Protein AF-A0A420EEQ8-F1 (afdb_monomer_lite)

Organism: NCBI:txid1894969

Radius of gyration: 17.13 Å; chains: 1; bounding box: 50×28×36 Å

Foldseek 3Di:
DDDDDPVCCVPPVLVVVCVVCVVVPHDDDPPPDLVVVLVVLLVLLVCCVVVNDQLLRSLVCCCVPQNPPRHPLCNVSVVLNVCVVCVVVDPDDPVRSSVVSNVSSCVSNDDDD

Sequence (113 aa):
MAGVHIRHADEDVPDLLEAALQDVGLAYHPRGSQAGREAAVRVMASRVLTGRMPTLELVVWAHSTIGHDRVALAERLVELDDVYDTLEYTDMTEQEVNDEVLAEARRIVGPSR

Structure (mmCIF, N/CA/C/O backbone):
data_AF-A0A420EEQ8-F1
#
_entry.id   AF-A0A420EEQ8-F1
#
loop_
_atom_site.group_PDB
_atom_site.id
_atom_site.type_symbol
_atom_site.label_atom_id
_atom_site.label_alt_id
_atom_site.label_comp_id
_atom_site.label_asym_id
_atom_site.label_entity_id
_atom_site.label_seq_id
_atom_site.pdbx_PDB_ins_code
_atom_site.Cartn_x
_atom_site.Cartn_y
_atom_site.Cartn_z
_atom_site.occupancy
_atom_site.B_iso_or_equiv
_atom_site.auth_seq_id
_atom_site.auth_comp_id
_atom_site.auth_asym_id
_atom_site.auth_atom_id
_atom_site.pdbx_PDB_model_num
ATOM 1 N N . MET A 1 1 ? 33.369 -6.449 -13.557 1.00 43.47 1 MET A N 1
ATOM 2 C CA . MET A 1 1 ? 32.370 -5.990 -12.572 1.00 43.47 1 MET A CA 1
ATOM 3 C C . MET A 1 1 ? 32.417 -4.475 -12.566 1.00 43.47 1 MET A C 1
ATOM 5 O O . MET A 1 1 ? 33.429 -3.928 -12.149 1.00 43.47 1 MET A O 1
ATOM 9 N N . ALA A 1 2 ? 31.408 -3.814 -13.130 1.00 53.41 2 ALA A N 1
ATOM 10 C CA . ALA A 1 2 ? 31.303 -2.361 -13.058 1.00 53.41 2 ALA A CA 1
ATOM 11 C C . ALA A 1 2 ? 30.726 -2.012 -11.681 1.00 53.41 2 ALA A C 1
ATOM 13 O O . ALA A 1 2 ? 29.597 -2.380 -11.373 1.00 53.41 2 ALA A O 1
ATOM 14 N N . GLY A 1 3 ? 31.541 -1.414 -10.813 1.00 61.22 3 GLY A N 1
ATOM 15 C CA . GLY A 1 3 ? 31.060 -0.857 -9.554 1.00 61.22 3 GLY A CA 1
ATOM 16 C C . GLY A 1 3 ? 30.398 0.487 -9.829 1.00 61.22 3 GLY A C 1
ATOM 17 O O . GLY A 1 3 ? 30.993 1.325 -10.502 1.00 61.22 3 GLY A O 1
ATOM 18 N N . VAL A 1 4 ? 29.190 0.690 -9.309 1.00 62.59 4 VAL A N 1
ATOM 19 C CA . VAL A 1 4 ? 28.533 2.000 -9.331 1.00 62.59 4 VAL A CA 1
ATOM 20 C C . VAL A 1 4 ? 29.318 2.950 -8.438 1.00 62.59 4 VAL A C 1
ATOM 22 O O . VAL A 1 4 ? 29.537 2.671 -7.255 1.00 62.59 4 VAL A O 1
ATOM 25 N N . HIS A 1 5 ? 29.748 4.083 -8.985 1.00 73.31 5 HIS A N 1
ATOM 26 C CA . HIS A 1 5 ? 30.366 5.115 -8.168 1.00 73.31 5 HIS A CA 1
ATOM 27 C C . HIS A 1 5 ? 29.252 5.909 -7.484 1.00 73.31 5 HIS A C 1
ATOM 29 O O . HIS A 1 5 ? 28.385 6.448 -8.157 1.00 73.31 5 HIS A O 1
ATOM 35 N N . ILE A 1 6 ? 29.295 6.059 -6.155 1.00 73.31 6 ILE A N 1
ATOM 36 C CA . ILE A 1 6 ? 28.191 6.663 -5.373 1.00 73.31 6 ILE A CA 1
ATOM 37 C C . ILE A 1 6 ? 27.728 8.050 -5.858 1.00 73.31 6 ILE A C 1
ATOM 39 O O . ILE A 1 6 ? 26.586 8.439 -5.659 1.00 73.31 6 ILE A O 1
ATOM 43 N N . ARG A 1 7 ? 28.612 8.785 -6.534 1.00 76.25 7 ARG A N 1
ATOM 44 C CA . ARG A 1 7 ? 28.366 10.122 -7.083 1.00 76.25 7 ARG A CA 1
ATOM 45 C C . ARG A 1 7 ? 27.574 10.127 -8.404 1.00 76.25 7 ARG A C 1
ATOM 47 O O . ARG A 1 7 ? 27.133 11.188 -8.813 1.00 76.25 7 ARG A O 1
ATOM 54 N N . HIS A 1 8 ? 27.428 8.966 -9.043 1.00 73.19 8 HIS A N 1
ATOM 55 C CA . HIS A 1 8 ? 26.609 8.726 -10.238 1.00 73.19 8 HIS A CA 1
ATOM 56 C C . HIS A 1 8 ? 25.532 7.669 -9.965 1.00 73.19 8 HIS A C 1
ATOM 58 O O . HIS A 1 8 ? 24.894 7.182 -10.886 1.00 73.19 8 HIS A O 1
ATOM 64 N N . ALA A 1 9 ? 25.308 7.294 -8.700 1.00 72.06 9 ALA A N 1
ATOM 65 C CA . ALA A 1 9 ? 24.368 6.229 -8.366 1.00 72.06 9 ALA A CA 1
ATOM 66 C C . ALA A 1 9 ? 22.941 6.530 -8.847 1.00 72.06 9 ALA A C 1
ATOM 68 O O . ALA A 1 9 ? 22.237 5.618 -9.260 1.00 72.06 9 ALA A O 1
ATOM 69 N N . ASP A 1 10 ? 22.537 7.799 -8.862 1.00 71.81 10 ASP A N 1
ATOM 70 C CA . ASP A 1 10 ? 21.222 8.198 -9.370 1.00 71.81 10 ASP A CA 1
ATOM 71 C C . ASP A 1 10 ? 21.053 7.971 -10.886 1.00 71.81 10 ASP A C 1
ATOM 73 O O . ASP A 1 10 ? 19.921 7.877 -11.354 1.00 71.81 10 ASP A O 1
ATOM 77 N N . GLU A 1 11 ? 22.155 7.858 -11.635 1.00 73.81 11 GLU A N 1
ATOM 78 C CA . GLU A 1 11 ? 22.195 7.620 -13.086 1.00 73.81 11 GLU A CA 1
ATOM 79 C C . GLU A 1 11 ? 22.472 6.139 -13.392 1.00 73.81 11 GLU A C 1
ATOM 81 O O . GLU A 1 11 ? 21.740 5.511 -14.150 1.00 73.81 11 GLU A O 1
ATOM 86 N N . ASP A 1 12 ? 23.478 5.556 -12.735 1.00 75.12 12 ASP A N 1
ATOM 87 C CA . ASP A 1 12 ? 23.960 4.201 -13.016 1.00 75.12 12 ASP A CA 1
ATOM 88 C C . ASP A 1 12 ? 23.057 3.103 -12.417 1.00 75.12 12 ASP A C 1
ATOM 90 O O . ASP A 1 12 ? 22.955 2.002 -12.962 1.00 75.12 12 ASP A O 1
ATOM 94 N N . VAL A 1 13 ? 22.421 3.352 -11.260 1.00 80.19 13 VAL A N 1
ATOM 95 C CA . VAL A 1 13 ? 21.589 2.336 -10.586 1.00 80.19 13 VAL A CA 1
ATOM 96 C C . VAL A 1 13 ? 20.314 2.024 -11.369 1.00 80.19 13 VAL A C 1
ATOM 98 O O . VAL A 1 13 ? 20.011 0.837 -11.486 1.00 80.19 13 VAL A O 1
ATOM 101 N N . PRO A 1 14 ? 19.554 3.003 -11.903 1.00 77.88 14 PRO A N 1
ATOM 102 C CA . PRO A 1 14 ? 18.375 2.711 -12.716 1.00 77.88 14 PRO A CA 1
ATOM 103 C C . PRO A 1 14 ? 18.648 1.757 -13.885 1.00 77.88 14 PRO A C 1
ATOM 105 O O . PRO A 1 14 ? 17.892 0.799 -14.042 1.00 77.88 14 PRO A O 1
ATOM 108 N N . ASP A 1 15 ? 19.735 1.973 -14.629 1.00 76.06 15 ASP A N 1
ATOM 109 C CA . ASP A 1 15 ? 20.096 1.168 -15.804 1.00 76.06 15 ASP A CA 1
ATOM 110 C C . ASP A 1 15 ? 20.476 -0.269 -15.417 1.00 76.06 15 ASP A C 1
ATOM 112 O O . ASP A 1 15 ? 20.044 -1.244 -16.036 1.00 76.06 15 ASP A O 1
ATOM 116 N N . LEU A 1 16 ? 21.252 -0.423 -14.340 1.00 82.31 16 LEU A N 1
ATOM 117 C CA . LEU A 1 16 ? 21.633 -1.741 -13.828 1.00 82.31 16 LEU A CA 1
ATOM 118 C C . LEU A 1 16 ? 20.450 -2.483 -13.195 1.00 82.31 16 LEU A C 1
ATOM 120 O O . LEU A 1 16 ? 20.371 -3.709 -13.285 1.00 82.31 16 LEU A O 1
ATOM 124 N N . LEU A 1 17 ? 19.535 -1.756 -12.553 1.00 82.69 17 LEU A N 1
ATOM 125 C CA . LEU A 1 17 ? 18.356 -2.327 -11.912 1.00 82.69 17 LEU A CA 1
ATOM 126 C C . LEU A 1 17 ? 17.357 -2.854 -12.943 1.00 82.69 17 LEU A C 1
ATOM 128 O O . LEU A 1 17 ? 16.789 -3.922 -12.727 1.00 82.69 17 LEU A O 1
ATOM 132 N N . GLU A 1 18 ? 17.150 -2.141 -14.053 1.00 83.81 18 GLU A N 1
ATOM 133 C CA . GLU A 1 18 ? 16.288 -2.619 -15.135 1.00 83.81 18 GLU A CA 1
ATOM 134 C C . GLU A 1 18 ? 16.781 -3.962 -15.681 1.00 83.81 18 GLU A C 1
ATOM 136 O O . GLU A 1 18 ? 16.021 -4.934 -15.680 1.00 83.81 18 GLU A O 1
ATOM 141 N N . ALA A 1 19 ? 18.059 -4.040 -16.062 1.00 81.81 19 ALA A N 1
ATOM 142 C CA . ALA A 1 19 ? 18.657 -5.272 -16.569 1.00 81.81 19 ALA A CA 1
ATOM 143 C C . ALA A 1 19 ? 18.564 -6.418 -15.544 1.00 81.81 19 ALA A C 1
ATOM 145 O O . ALA A 1 19 ? 18.132 -7.521 -15.875 1.00 81.81 19 ALA A O 1
ATOM 146 N N . ALA A 1 20 ? 18.881 -6.146 -14.275 1.00 83.81 20 ALA A N 1
ATOM 147 C CA . ALA A 1 20 ? 18.837 -7.158 -13.222 1.00 83.81 20 ALA A CA 1
ATOM 148 C C . ALA A 1 20 ? 17.421 -7.695 -12.954 1.00 83.81 20 ALA A C 1
ATOM 150 O O . ALA A 1 20 ? 17.265 -8.884 -12.680 1.00 83.81 20 ALA A O 1
ATOM 151 N N . LEU A 1 21 ? 16.384 -6.850 -13.018 1.00 86.69 21 LEU A N 1
ATOM 152 C CA . LEU A 1 21 ? 14.995 -7.296 -12.863 1.00 86.69 21 LEU A CA 1
ATOM 153 C C . LEU A 1 21 ? 14.528 -8.107 -14.076 1.00 86.69 21 LEU A C 1
ATOM 155 O O . LEU A 1 21 ? 13.878 -9.137 -13.891 1.00 86.69 21 LEU A O 1
ATOM 159 N N . GLN A 1 22 ? 14.901 -7.694 -15.291 1.00 84.38 22 GLN A N 1
ATOM 160 C CA . GLN A 1 22 ? 14.606 -8.444 -16.515 1.00 84.38 22 GLN A CA 1
ATOM 161 C C . GLN A 1 22 ? 15.214 -9.853 -16.478 1.00 84.38 22 GLN A C 1
ATOM 163 O O . GLN A 1 22 ? 14.522 -10.817 -16.813 1.00 84.38 22 GLN A O 1
ATOM 168 N N . ASP A 1 23 ? 16.449 -9.994 -15.988 1.00 86.06 23 ASP A N 1
ATOM 169 C CA . ASP A 1 23 ? 17.142 -11.286 -15.873 1.00 86.06 23 ASP A CA 1
ATOM 170 C C . ASP A 1 23 ? 16.403 -12.298 -14.979 1.00 86.06 23 ASP A C 1
ATOM 172 O O . ASP A 1 23 ? 16.477 -13.507 -15.207 1.00 86.06 23 ASP A O 1
ATOM 176 N N . VAL A 1 24 ? 15.655 -11.825 -13.977 1.00 86.69 24 VAL A N 1
ATOM 177 C CA . VAL A 1 24 ? 14.845 -12.673 -13.081 1.00 86.69 24 VAL A CA 1
ATOM 178 C C . VAL A 1 24 ? 13.350 -12.665 -13.427 1.00 86.69 24 VAL A C 1
ATOM 180 O O . VAL A 1 24 ? 12.535 -13.183 -12.663 1.00 86.69 24 VAL A O 1
ATOM 183 N N . GLY A 1 25 ? 12.974 -12.093 -14.577 1.00 83.06 25 GLY A N 1
ATOM 184 C CA . GLY A 1 25 ? 11.590 -12.031 -15.059 1.00 83.06 25 GLY A CA 1
ATOM 185 C C . GLY A 1 25 ? 10.677 -11.092 -14.263 1.00 83.06 25 GLY A C 1
ATOM 186 O O . GLY A 1 25 ? 9.455 -11.245 -14.301 1.00 83.06 25 GLY A O 1
ATOM 187 N N . LEU A 1 26 ? 11.246 -10.136 -13.526 1.00 85.38 26 LEU A N 1
ATOM 188 C CA . LEU A 1 26 ? 10.507 -9.125 -12.776 1.00 85.38 26 LEU A CA 1
ATOM 189 C C . LEU A 1 26 ? 10.269 -7.871 -13.624 1.00 85.38 26 LEU A C 1
ATOM 191 O O . LEU A 1 26 ? 11.095 -7.474 -14.443 1.00 85.38 26 LEU A O 1
ATOM 195 N N . ALA A 1 27 ? 9.130 -7.215 -13.397 1.00 86.81 27 ALA A N 1
ATOM 196 C CA . ALA A 1 27 ? 8.816 -5.956 -14.058 1.00 86.81 27 ALA A CA 1
ATOM 197 C C . ALA A 1 27 ? 9.678 -4.818 -13.493 1.00 86.81 27 ALA A C 1
ATOM 199 O O . ALA A 1 27 ? 9.674 -4.565 -12.287 1.00 86.81 27 ALA A O 1
ATOM 200 N N . TYR A 1 28 ? 10.369 -4.097 -14.375 1.00 86.94 28 TYR A N 1
ATOM 201 C CA . TYR A 1 28 ? 10.986 -2.821 -14.036 1.00 86.94 28 TYR A CA 1
ATOM 202 C C . TYR A 1 28 ? 9.955 -1.694 -14.149 1.00 86.94 28 TYR A C 1
ATOM 204 O O . TYR A 1 28 ? 9.205 -1.596 -15.123 1.00 86.94 28 TYR A O 1
ATOM 212 N N . HIS A 1 29 ? 9.931 -0.824 -13.144 1.00 86.94 29 HIS A N 1
ATOM 213 C CA . HIS A 1 29 ? 9.142 0.397 -13.164 1.00 86.94 29 HIS A CA 1
ATOM 214 C C . HIS A 1 29 ? 10.080 1.594 -13.016 1.00 86.94 29 HIS A C 1
ATOM 216 O O . HIS A 1 29 ? 10.767 1.685 -11.995 1.00 86.94 29 HIS A O 1
ATOM 222 N N . PRO A 1 30 ? 10.088 2.538 -13.976 1.00 85.88 30 PRO A N 1
ATOM 223 C CA . PRO A 1 30 ? 10.916 3.729 -13.875 1.00 85.88 30 PRO A CA 1
ATOM 224 C C . PRO A 1 30 ? 10.640 4.502 -12.587 1.00 85.88 30 PRO A C 1
ATOM 226 O O . PRO A 1 30 ? 9.499 4.562 -12.102 1.00 85.88 30 PRO A O 1
ATOM 229 N N . ARG A 1 31 ? 11.682 5.137 -12.047 1.00 82.25 31 ARG A N 1
ATOM 230 C CA . ARG A 1 31 ? 11.584 5.946 -10.830 1.00 82.25 31 ARG A CA 1
ATOM 231 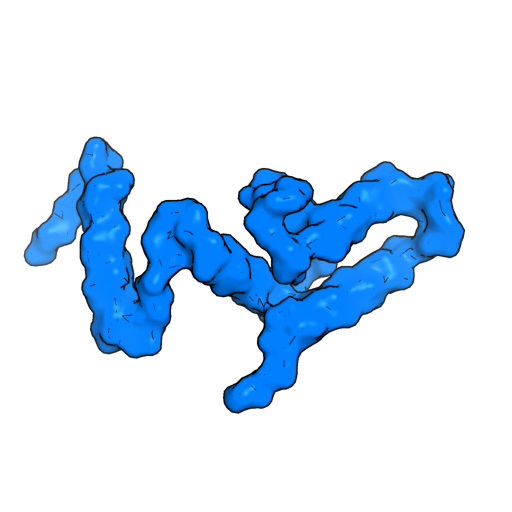C C . ARG A 1 31 ? 10.499 7.017 -10.980 1.00 82.25 31 ARG A C 1
ATOM 233 O O . ARG A 1 31 ? 10.470 7.761 -11.953 1.00 82.25 31 ARG A O 1
ATOM 240 N N . GLY A 1 32 ? 9.599 7.091 -9.999 1.00 83.25 32 GLY A N 1
ATOM 241 C CA . GLY A 1 32 ? 8.504 8.067 -9.979 1.00 83.25 32 GLY A CA 1
ATOM 242 C C . GLY A 1 32 ? 7.341 7.769 -10.932 1.00 83.25 32 GLY A C 1
ATOM 243 O O . GLY A 1 32 ? 6.376 8.532 -10.941 1.00 83.25 32 GLY A O 1
ATOM 244 N N . SER A 1 33 ? 7.393 6.673 -11.697 1.00 91.06 33 SER A N 1
ATOM 245 C CA . SER A 1 33 ? 6.291 6.273 -12.575 1.00 91.06 33 SER A CA 1
ATOM 246 C C . SER A 1 33 ? 5.034 5.901 -11.786 1.00 91.06 33 SER A C 1
ATOM 248 O O . SER A 1 33 ? 5.105 5.363 -10.677 1.00 91.06 33 SER A O 1
ATOM 250 N N . GLN A 1 34 ? 3.867 6.133 -12.392 1.00 92.94 34 GLN A N 1
ATOM 251 C CA . GLN A 1 34 ? 2.586 5.758 -11.791 1.00 92.94 34 GLN A CA 1
ATOM 252 C C . GLN A 1 34 ? 2.490 4.245 -11.560 1.00 92.94 34 GLN A C 1
ATOM 254 O O . GLN A 1 34 ? 2.113 3.810 -10.475 1.00 92.94 34 GLN A O 1
ATOM 259 N N . ALA A 1 35 ? 2.914 3.446 -12.543 1.00 91.56 35 ALA A N 1
ATOM 260 C CA . ALA A 1 35 ? 2.936 1.990 -12.432 1.00 91.56 35 ALA A CA 1
ATOM 261 C C . ALA A 1 35 ? 3.824 1.513 -11.269 1.00 91.56 35 ALA A C 1
ATOM 263 O O . ALA A 1 35 ? 3.421 0.628 -10.518 1.00 91.56 35 ALA A O 1
ATOM 264 N N . GLY A 1 36 ? 4.989 2.142 -11.067 1.00 92.56 36 GLY A N 1
ATOM 265 C CA . GLY A 1 36 ? 5.869 1.842 -9.938 1.00 92.56 36 GLY A CA 1
ATOM 266 C C . GLY A 1 36 ? 5.248 2.185 -8.587 1.00 92.56 36 GLY A C 1
ATOM 267 O O . GLY A 1 36 ? 5.352 1.398 -7.649 1.00 92.56 36 GLY A O 1
ATOM 268 N N . ARG A 1 37 ? 4.545 3.320 -8.490 1.00 94.50 37 ARG A N 1
ATOM 269 C CA . ARG A 1 37 ? 3.813 3.689 -7.268 1.00 94.50 37 ARG A CA 1
ATOM 270 C C . ARG A 1 37 ? 2.694 2.698 -6.958 1.00 94.50 37 ARG A C 1
ATOM 272 O O . ARG A 1 37 ? 2.595 2.236 -5.828 1.00 94.50 37 ARG A O 1
ATOM 279 N N . GLU A 1 38 ? 1.894 2.313 -7.949 1.00 95.88 38 GLU A N 1
ATOM 280 C CA . GLU A 1 38 ? 0.855 1.297 -7.754 1.00 95.88 38 GLU A CA 1
ATOM 281 C C . GLU A 1 38 ? 1.437 -0.071 -7.376 1.00 95.88 38 GLU A C 1
ATOM 283 O O . GLU A 1 38 ? 0.887 -0.763 -6.521 1.00 95.88 38 GLU A O 1
ATOM 288 N N . ALA A 1 39 ? 2.551 -0.473 -7.994 1.00 94.19 39 ALA A N 1
ATOM 289 C CA . ALA A 1 39 ? 3.247 -1.703 -7.636 1.00 94.19 39 ALA A CA 1
ATOM 290 C C . ALA A 1 39 ? 3.733 -1.664 -6.179 1.00 94.19 39 ALA A C 1
ATOM 292 O O . ALA A 1 39 ? 3.515 -2.625 -5.442 1.00 94.19 39 ALA A O 1
ATOM 293 N N . ALA A 1 40 ? 4.305 -0.540 -5.734 1.00 95.19 40 ALA A N 1
ATOM 294 C CA . ALA A 1 40 ? 4.710 -0.352 -4.344 1.00 95.19 40 ALA A CA 1
ATOM 295 C C . ALA A 1 40 ? 3.518 -0.479 -3.380 1.00 95.19 40 ALA A C 1
ATOM 297 O O . ALA A 1 40 ? 3.607 -1.214 -2.400 1.00 95.19 40 ALA A O 1
ATOM 298 N N . VAL A 1 41 ? 2.381 0.150 -3.694 1.00 97.75 41 VAL A N 1
ATOM 299 C CA . VAL A 1 41 ? 1.149 0.058 -2.889 1.00 9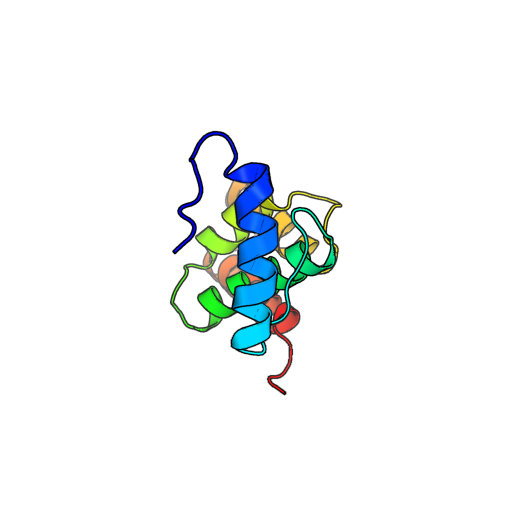7.75 41 VAL A CA 1
ATOM 300 C C . VAL A 1 41 ? 0.684 -1.397 -2.753 1.00 97.75 41 VAL A C 1
ATOM 302 O O . VAL A 1 41 ? 0.405 -1.850 -1.643 1.00 97.75 41 VAL A O 1
ATOM 305 N N . ARG A 1 42 ? 0.684 -2.177 -3.845 1.00 97.44 42 ARG A N 1
ATOM 306 C CA . ARG A 1 42 ? 0.331 -3.611 -3.805 1.00 97.44 42 ARG A CA 1
ATOM 307 C C . ARG A 1 42 ? 1.294 -4.432 -2.946 1.00 97.44 42 ARG A C 1
ATOM 309 O O . ARG A 1 42 ? 0.854 -5.298 -2.189 1.00 97.44 42 ARG A O 1
ATOM 316 N N . VAL A 1 43 ? 2.596 -4.160 -3.036 1.00 96.75 43 VAL A N 1
ATOM 317 C CA . VAL A 1 43 ? 3.621 -4.842 -2.229 1.00 96.75 43 VAL A CA 1
ATOM 318 C C . VAL A 1 43 ? 3.427 -4.547 -0.742 1.00 96.75 43 VAL A C 1
ATOM 320 O O . VAL A 1 43 ? 3.426 -5.472 0.069 1.00 96.75 43 VAL A O 1
ATOM 323 N N . MET A 1 44 ? 3.223 -3.282 -0.376 1.00 98.31 44 MET A N 1
ATOM 324 C CA . MET A 1 44 ? 3.041 -2.874 1.019 1.00 98.31 44 MET A CA 1
ATOM 325 C C . MET A 1 44 ? 1.744 -3.445 1.605 1.00 98.31 44 MET A C 1
ATOM 327 O O . MET A 1 44 ? 1.773 -4.043 2.681 1.00 98.31 44 MET A 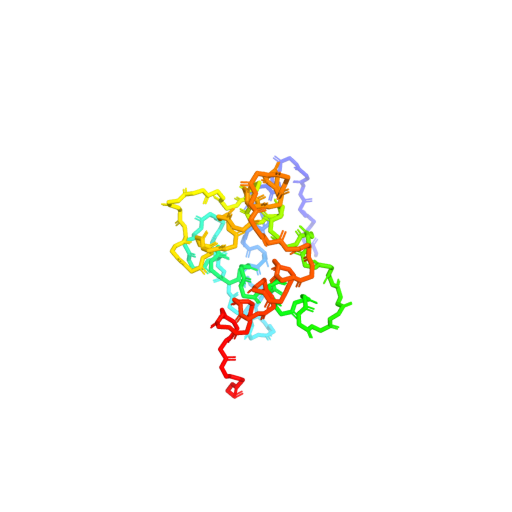O 1
ATOM 331 N N . ALA A 1 45 ? 0.642 -3.408 0.851 1.00 98.38 45 ALA A N 1
ATOM 332 C CA . ALA A 1 45 ? -0.602 -4.074 1.232 1.00 98.38 45 ALA A CA 1
ATOM 333 C C . ALA A 1 45 ? -0.404 -5.586 1.462 1.00 98.38 45 ALA A C 1
ATOM 335 O O . ALA A 1 45 ? -0.846 -6.133 2.472 1.00 98.38 45 ALA A O 1
ATOM 336 N N . SER A 1 46 ? 0.334 -6.275 0.583 1.00 98.19 46 SER A N 1
ATOM 337 C CA . SER A 1 46 ? 0.646 -7.702 0.751 1.00 98.19 46 SER A CA 1
ATOM 338 C C . SER A 1 46 ? 1.489 -7.991 2.004 1.00 98.19 46 SER A C 1
ATOM 340 O O . SER A 1 46 ? 1.289 -9.015 2.668 1.00 98.19 46 SER A O 1
ATOM 342 N N . ARG A 1 47 ? 2.401 -7.088 2.389 1.00 98.25 47 ARG A N 1
ATOM 343 C CA . ARG A 1 47 ? 3.166 -7.221 3.641 1.00 98.25 47 ARG A CA 1
ATOM 344 C C . ARG A 1 47 ? 2.259 -7.177 4.866 1.00 98.25 47 ARG A C 1
ATOM 346 O O . ARG A 1 47 ? 2.457 -8.004 5.755 1.00 98.25 47 ARG A O 1
ATOM 353 N N . VAL A 1 48 ? 1.247 -6.307 4.881 1.00 98.31 48 VAL A N 1
ATOM 354 C CA . VAL A 1 48 ? 0.246 -6.283 5.961 1.00 98.31 48 VAL A CA 1
ATOM 355 C C . VAL A 1 48 ? -0.549 -7.581 6.004 1.00 98.31 48 VAL A C 1
ATOM 357 O O . VAL A 1 48 ? -0.619 -8.227 7.047 1.00 98.31 48 VAL A O 1
ATOM 360 N N . LEU A 1 49 ? -1.069 -8.038 4.861 1.00 98.19 49 LEU A N 1
ATOM 361 C CA . LEU A 1 49 ? -1.859 -9.277 4.800 1.00 98.19 49 LEU A CA 1
ATOM 362 C C . LEU A 1 49 ? -1.073 -10.530 5.205 1.00 98.19 49 LEU A C 1
ATOM 364 O O . LEU A 1 49 ? -1.663 -11.516 5.638 1.00 98.19 49 LEU A O 1
ATOM 368 N N . THR A 1 50 ? 0.252 -10.504 5.066 1.00 97.62 50 THR A N 1
ATOM 369 C CA . THR A 1 50 ? 1.140 -11.601 5.478 1.00 97.62 50 THR A CA 1
ATOM 370 C C . THR A 1 50 ? 1.678 -11.443 6.902 1.00 97.62 50 THR A C 1
ATOM 372 O O . THR A 1 50 ? 2.540 -12.220 7.309 1.00 97.62 50 THR A O 1
ATOM 375 N N . GLY A 1 51 ? 1.200 -10.446 7.658 1.00 97.31 51 GLY A N 1
ATOM 376 C CA . GLY A 1 51 ? 1.626 -10.172 9.033 1.00 97.31 51 GLY A CA 1
ATOM 377 C C . GLY A 1 51 ? 3.066 -9.664 9.154 1.00 97.31 51 GLY A C 1
ATOM 378 O O . GLY A 1 51 ? 3.633 -9.670 10.242 1.00 97.31 51 GLY A O 1
ATOM 379 N N . ARG A 1 52 ? 3.684 -9.242 8.042 1.00 97.94 52 ARG A N 1
ATOM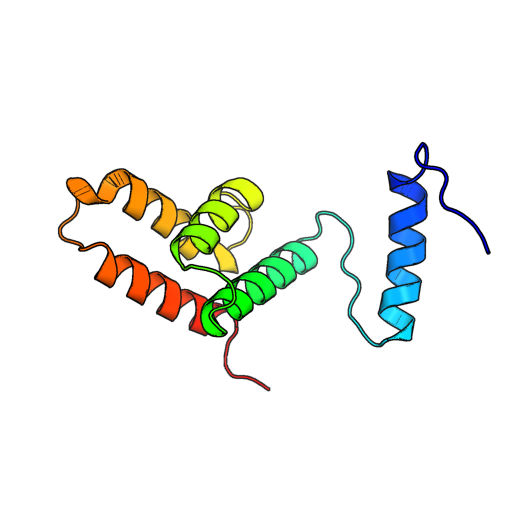 380 C CA . ARG A 1 52 ? 5.061 -8.714 7.992 1.00 97.94 52 ARG A CA 1
ATOM 381 C C . ARG A 1 52 ? 5.134 -7.195 8.158 1.00 97.94 52 ARG A C 1
ATOM 383 O O . ARG A 1 52 ? 6.215 -6.622 8.018 1.00 97.94 52 ARG A O 1
ATOM 390 N N . MET A 1 53 ? 3.989 -6.555 8.348 1.00 97.94 53 MET A N 1
ATOM 391 C CA . MET A 1 53 ? 3.828 -5.119 8.530 1.00 97.94 53 MET A CA 1
ATOM 392 C C . MET A 1 53 ? 2.536 -4.880 9.324 1.00 97.94 53 MET A C 1
ATOM 394 O O . MET A 1 53 ? 1.517 -5.478 8.976 1.00 97.94 53 MET A O 1
ATOM 398 N N . PRO A 1 54 ? 2.549 -4.058 10.381 1.00 98.12 54 PRO A N 1
ATOM 399 C CA . PRO A 1 54 ? 1.334 -3.601 11.043 1.00 98.12 54 PRO A CA 1
ATOM 400 C C . PRO A 1 54 ? 0.469 -2.743 10.111 1.00 98.12 54 PRO A C 1
ATOM 402 O O . PRO A 1 54 ? 0.968 -2.059 9.222 1.00 98.12 54 PRO A O 1
ATOM 405 N N . THR A 1 55 ? -0.833 -2.736 10.356 1.00 98.19 55 THR A N 1
ATOM 406 C CA . THR A 1 55 ? -1.830 -1.886 9.681 1.00 98.19 55 THR A CA 1
ATOM 407 C C . THR A 1 55 ? -1.512 -0.395 9.799 1.00 98.19 55 THR A C 1
ATOM 409 O O . THR A 1 55 ? -1.498 0.290 8.779 1.00 98.19 55 THR A O 1
ATOM 412 N N . LEU A 1 56 ? -1.181 0.089 11.003 1.00 97.69 56 LEU A N 1
ATOM 413 C CA . LEU A 1 56 ? -0.798 1.489 11.232 1.00 97.69 56 LEU A CA 1
ATOM 414 C C . LEU A 1 56 ? 0.430 1.894 10.397 1.00 97.69 56 LEU A C 1
ATOM 416 O O . LEU A 1 56 ? 0.476 2.976 9.825 1.00 97.69 56 LEU A O 1
ATOM 420 N N . GLU A 1 57 ? 1.414 1.002 10.260 1.00 98.50 57 GLU A N 1
ATOM 421 C CA . GLU A 1 57 ? 2.609 1.283 9.454 1.00 98.50 57 GLU A CA 1
ATOM 422 C C . GLU A 1 57 ? 2.267 1.460 7.964 1.00 98.50 57 GLU A C 1
ATOM 424 O O . GLU A 1 57 ? 2.891 2.270 7.281 1.00 98.50 57 GLU A O 1
ATOM 429 N N . LEU A 1 58 ? 1.260 0.743 7.451 1.00 98.56 58 LEU A N 1
ATOM 430 C CA . LEU A 1 58 ? 0.832 0.863 6.057 1.00 98.56 58 LEU A CA 1
ATOM 431 C C . LEU A 1 58 ? 0.168 2.208 5.757 1.00 98.56 58 LEU A C 1
ATOM 433 O O . LEU A 1 58 ? 0.480 2.794 4.720 1.00 98.56 58 LEU A O 1
ATOM 437 N N . VAL A 1 59 ? -0.735 2.679 6.619 1.00 98.44 59 VAL A N 1
ATOM 438 C CA . VAL A 1 59 ? -1.444 3.954 6.404 1.00 98.44 59 VAL A CA 1
ATOM 439 C C . VAL A 1 59 ? -0.498 5.147 6.556 1.00 98.44 59 VAL A C 1
ATOM 441 O O . VAL A 1 59 ? -0.431 5.971 5.644 1.00 98.44 59 VAL A O 1
ATOM 444 N N . VAL A 1 60 ? 0.385 5.127 7.562 1.00 98.31 60 VAL A N 1
ATOM 445 C CA . VAL A 1 60 ? 1.431 6.150 7.745 1.00 98.31 60 VAL A CA 1
ATOM 446 C C . VAL A 1 60 ? 2.377 6.181 6.545 1.00 98.31 60 VAL A C 1
ATOM 448 O O . VAL A 1 60 ? 2.755 7.244 6.038 1.00 98.31 60 VAL A O 1
ATOM 451 N N . TRP A 1 61 ? 2.779 5.008 6.045 1.00 98.44 61 TRP A N 1
ATOM 452 C CA . TRP A 1 61 ? 3.593 4.925 4.835 1.00 98.44 61 TRP A CA 1
ATOM 453 C C . TRP A 1 61 ? 2.850 5.477 3.615 1.00 98.44 61 TRP A C 1
ATOM 455 O O . TRP A 1 61 ? 3.438 6.239 2.843 1.00 98.44 61 TRP A O 1
ATOM 465 N N . ALA A 1 62 ? 1.577 5.116 3.433 1.00 98.00 62 ALA A N 1
ATOM 466 C CA . ALA A 1 62 ? 0.773 5.583 2.312 1.00 98.00 62 ALA A CA 1
ATOM 467 C C . ALA A 1 62 ? 0.649 7.111 2.336 1.00 98.00 62 ALA A C 1
ATOM 469 O O . ALA A 1 62 ? 0.941 7.756 1.327 1.00 98.00 62 ALA A O 1
ATOM 470 N N . HIS A 1 63 ? 0.323 7.701 3.484 1.00 97.62 63 HIS A N 1
ATOM 471 C CA . HIS A 1 63 ? 0.184 9.145 3.615 1.00 97.62 63 HIS A CA 1
ATOM 472 C C . HIS A 1 63 ? 1.515 9.877 3.382 1.00 97.62 63 HIS A C 1
ATOM 474 O O . HIS A 1 63 ? 1.602 10.759 2.526 1.00 97.62 63 HIS A O 1
ATOM 480 N N . SER A 1 64 ? 2.593 9.453 4.047 1.00 96.81 64 SER A N 1
ATOM 481 C CA . SER A 1 64 ? 3.904 10.111 3.933 1.00 96.81 64 SER A CA 1
ATOM 482 C C . SER A 1 64 ? 4.580 9.938 2.565 1.00 96.81 64 SER A C 1
ATOM 484 O O . SER A 1 64 ? 5.275 10.841 2.092 1.00 96.81 64 SER A O 1
ATOM 486 N N . THR A 1 65 ? 4.404 8.782 1.917 1.00 96.00 65 THR A N 1
ATOM 487 C CA . THR A 1 65 ? 5.127 8.432 0.682 1.00 96.00 65 THR A CA 1
ATOM 488 C C . THR A 1 65 ? 4.304 8.706 -0.572 1.00 96.00 65 THR A C 1
ATOM 490 O O . THR A 1 65 ? 4.832 9.222 -1.562 1.00 96.00 65 THR A O 1
ATOM 493 N N . ILE A 1 66 ? 3.021 8.344 -0.560 1.00 96.12 66 ILE A N 1
ATOM 494 C CA . ILE A 1 66 ? 2.127 8.522 -1.706 1.00 96.12 66 ILE A CA 1
ATOM 495 C C . ILE A 1 66 ? 1.455 9.889 -1.610 1.00 96.12 66 ILE A C 1
ATOM 497 O O . ILE A 1 66 ? 1.635 10.704 -2.521 1.00 96.12 66 ILE A O 1
ATOM 501 N N . GLY A 1 67 ? 0.787 10.163 -0.488 1.00 94.62 67 GLY A N 1
ATOM 502 C CA . GLY A 1 67 ? -0.020 11.362 -0.264 1.00 94.62 67 GLY A CA 1
ATOM 503 C C . GLY A 1 67 ? -1.308 11.392 -1.096 1.00 94.62 67 GLY A C 1
ATOM 504 O O . GLY A 1 67 ? -1.496 10.577 -2.003 1.00 94.62 67 GLY A O 1
ATOM 505 N N . HIS A 1 68 ? -2.173 12.360 -0.797 1.00 94.00 68 HIS A N 1
ATOM 506 C CA . HIS A 1 68 ? -3.473 12.535 -1.454 1.00 94.00 68 HIS A CA 1
ATOM 507 C C . HIS A 1 68 ? -3.384 12.824 -2.954 1.00 94.00 68 HIS A C 1
ATOM 509 O O . HIS A 1 68 ? -2.420 13.437 -3.433 1.00 94.00 68 HIS A O 1
ATOM 515 N N . ASP A 1 69 ? -4.419 12.405 -3.687 1.00 90.50 69 ASP A N 1
ATOM 516 C CA . ASP A 1 69 ? -4.677 12.721 -5.099 1.00 90.50 69 ASP A CA 1
ATOM 517 C C . ASP A 1 69 ? -3.581 12.258 -6.078 1.00 90.50 69 ASP A C 1
ATOM 519 O O . ASP A 1 69 ? -3.544 12.662 -7.246 1.00 90.50 69 ASP A O 1
ATOM 523 N N . ARG A 1 70 ? -2.656 11.394 -5.635 1.00 89.44 70 ARG A N 1
ATOM 524 C CA . ARG A 1 70 ? -1.536 10.918 -6.471 1.00 89.44 70 ARG A CA 1
ATOM 525 C C . ARG A 1 70 ? -1.790 9.548 -7.075 1.00 89.44 70 ARG A C 1
ATOM 527 O O . ARG A 1 70 ? -1.474 9.299 -8.240 1.00 89.44 70 ARG A O 1
ATOM 534 N N . VAL A 1 71 ? -2.308 8.626 -6.272 1.00 95.50 71 VAL A N 1
ATOM 535 C CA . VAL A 1 71 ? -2.529 7.234 -6.669 1.00 95.50 71 VAL A CA 1
ATOM 536 C C . VAL A 1 71 ? -3.903 6.817 -6.182 1.00 95.50 71 VAL A C 1
ATOM 538 O O . VAL A 1 71 ? -4.065 6.442 -5.028 1.00 95.50 71 VAL A O 1
ATOM 541 N N . ALA A 1 72 ? -4.875 6.802 -7.094 1.00 96.56 72 ALA A N 1
ATOM 542 C CA . ALA A 1 72 ? -6.258 6.430 -6.786 1.00 96.56 72 ALA A CA 1
ATOM 543 C C . ALA A 1 72 ? -6.386 5.047 -6.117 1.00 96.56 72 ALA A C 1
ATOM 545 O O . ALA A 1 72 ? -7.298 4.814 -5.333 1.00 96.56 72 ALA A O 1
ATOM 546 N N . LEU A 1 73 ? -5.458 4.120 -6.396 1.00 97.12 73 LEU A N 1
ATOM 547 C CA . LEU A 1 73 ? -5.420 2.810 -5.741 1.00 97.12 73 LEU A CA 1
ATOM 548 C C . LEU A 1 73 ? -5.159 2.902 -4.226 1.00 97.12 73 LEU A C 1
ATOM 550 O O . LEU A 1 73 ? -5.603 2.014 -3.510 1.00 97.12 73 LEU A O 1
ATOM 554 N N . ALA A 1 74 ? -4.440 3.928 -3.767 1.00 97.56 74 ALA A N 1
ATOM 555 C CA . ALA A 1 74 ? -4.005 4.101 -2.383 1.00 97.56 74 ALA A CA 1
ATOM 556 C C . ALA A 1 74 ? -4.819 5.139 -1.602 1.00 97.56 74 ALA A C 1
ATOM 558 O O . ALA A 1 74 ? -4.601 5.254 -0.403 1.00 97.56 74 ALA A O 1
ATOM 559 N N . GLU A 1 75 ? -5.725 5.880 -2.249 1.00 97.88 75 GLU A N 1
ATOM 560 C CA . GLU A 1 75 ? -6.408 7.028 -1.631 1.00 97.88 75 GLU A CA 1
ATOM 561 C C . GLU A 1 75 ? -7.075 6.651 -0.307 1.00 97.88 75 GLU A C 1
ATOM 563 O O . GLU A 1 75 ? -6.850 7.300 0.707 1.00 97.88 75 GLU A O 1
ATOM 568 N N . ARG A 1 76 ? -7.779 5.514 -0.264 1.00 98.25 76 ARG A N 1
ATOM 569 C CA . ARG A 1 76 ? -8.434 5.069 0.968 1.00 98.25 76 ARG A CA 1
ATOM 570 C C . ARG A 1 76 ? -7.451 4.758 2.102 1.00 98.25 76 ARG A C 1
ATOM 572 O O . ARG A 1 76 ? -7.788 4.966 3.259 1.00 98.25 76 ARG A O 1
ATOM 579 N N . LEU A 1 77 ? -6.245 4.269 1.801 1.00 98.44 77 LEU A N 1
ATOM 580 C CA . LEU A 1 77 ? -5.215 4.071 2.829 1.00 98.44 77 LEU A CA 1
ATOM 581 C C . LEU A 1 77 ? -4.695 5.403 3.373 1.00 98.44 77 LEU A C 1
ATOM 583 O O . LEU A 1 77 ? -4.370 5.469 4.551 1.00 98.44 77 LEU A O 1
ATOM 587 N N . VAL A 1 78 ? -4.608 6.429 2.523 1.00 98.31 78 VAL A N 1
ATOM 588 C CA . VAL A 1 78 ? -4.216 7.780 2.942 1.00 98.31 78 VAL A CA 1
ATOM 589 C C . VAL A 1 78 ? -5.296 8.370 3.851 1.00 98.31 78 VAL A C 1
ATOM 591 O O . VAL A 1 78 ? -4.984 8.793 4.953 1.00 98.31 78 VAL A O 1
ATOM 594 N N . GLU A 1 79 ? -6.568 8.294 3.456 1.00 97.88 79 GLU A N 1
ATOM 595 C CA . GLU A 1 79 ? -7.692 8.754 4.288 1.00 97.88 79 GLU A CA 1
ATOM 596 C C . GLU A 1 79 ? -7.766 8.039 5.646 1.00 97.88 79 GLU A C 1
ATOM 598 O O . GLU A 1 79 ? -8.132 8.640 6.651 1.00 97.88 79 GLU A O 1
ATOM 603 N N . LEU A 1 80 ? -7.452 6.739 5.695 1.00 98.19 80 LEU A N 1
ATOM 604 C CA . LEU A 1 80 ? -7.475 5.976 6.944 1.00 98.19 80 LEU A CA 1
ATOM 605 C C . LEU A 1 80 ? -6.376 6.415 7.923 1.00 98.19 80 LEU A C 1
ATOM 607 O O . LEU A 1 80 ? -6.561 6.236 9.123 1.00 98.19 80 LEU A O 1
ATOM 611 N N . ASP A 1 81 ? -5.275 7.001 7.444 1.00 98.06 81 ASP A N 1
ATOM 612 C CA . ASP A 1 81 ? -4.266 7.630 8.307 1.00 98.06 81 ASP A CA 1
ATOM 613 C C . ASP A 1 81 ? -4.859 8.836 9.053 1.00 98.06 81 ASP A C 1
ATOM 615 O O . ASP A 1 81 ? -4.770 8.910 10.277 1.00 98.06 81 ASP A O 1
ATOM 619 N N . ASP A 1 82 ? -5.592 9.703 8.346 1.00 96.56 82 ASP A N 1
ATOM 620 C CA . ASP A 1 82 ? -6.295 10.840 8.959 1.00 96.56 82 ASP A CA 1
ATOM 621 C C . ASP A 1 82 ? -7.339 10.380 9.993 1.00 96.56 82 ASP A C 1
ATOM 623 O O . ASP A 1 82 ? -7.566 11.042 11.011 1.00 96.56 82 ASP A O 1
ATOM 627 N N . VAL A 1 83 ? -7.982 9.228 9.760 1.00 97.06 83 VAL A N 1
ATOM 628 C CA . VAL A 1 83 ? -8.923 8.626 10.719 1.00 97.06 83 VAL A CA 1
ATOM 629 C C . VAL A 1 83 ? -8.202 8.162 11.989 1.00 97.06 83 VAL A C 1
ATOM 631 O O . VAL A 1 83 ? -8.743 8.356 13.075 1.00 97.06 83 VAL A O 1
ATOM 634 N N . TYR A 1 84 ? -6.987 7.606 11.899 1.00 95.44 84 TYR A N 1
ATOM 635 C CA . TYR A 1 84 ? -6.188 7.307 13.099 1.00 95.44 84 TYR A CA 1
ATOM 636 C C . TYR A 1 84 ? -5.862 8.571 13.889 1.00 95.44 84 TYR A C 1
ATOM 638 O O . TYR A 1 84 ? -6.048 8.594 15.106 1.00 95.44 84 TYR A O 1
ATOM 646 N N . ASP A 1 85 ? -5.423 9.625 13.202 1.00 93.81 85 ASP A N 1
ATOM 647 C CA . ASP A 1 85 ? -5.049 10.894 13.833 1.00 93.81 85 ASP A CA 1
ATOM 648 C C . ASP A 1 85 ? -6.239 11.598 14.499 1.00 93.81 85 ASP A C 1
ATOM 650 O O . ASP A 1 85 ? -6.071 12.376 15.441 1.00 93.81 85 ASP A O 1
ATOM 654 N N . THR A 1 86 ? -7.456 11.309 14.036 1.00 95.75 86 THR A N 1
ATOM 655 C CA . THR A 1 86 ? -8.696 11.914 14.532 1.00 95.75 86 THR A CA 1
ATOM 656 C C . 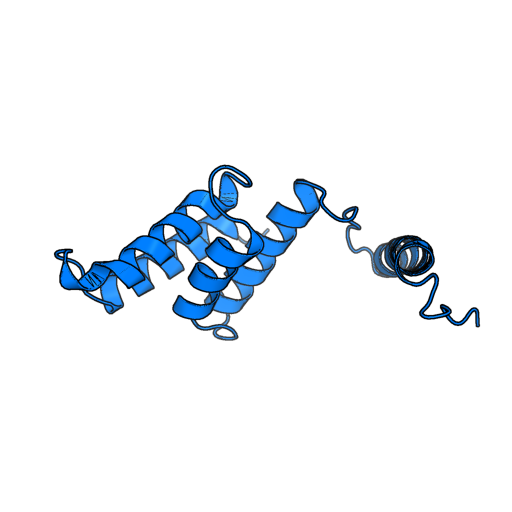THR A 1 86 ? -9.608 10.932 15.259 1.00 95.75 86 THR A C 1
ATOM 658 O O . THR A 1 86 ? -10.766 11.267 15.506 1.00 95.75 86 THR A O 1
ATOM 661 N N . LEU A 1 87 ? -9.102 9.760 15.666 1.00 95.19 87 LEU A N 1
ATOM 662 C CA . LEU A 1 87 ? -9.909 8.671 16.229 1.00 95.19 87 LEU A CA 1
ATOM 663 C C . LEU A 1 87 ? -10.792 9.129 17.402 1.00 95.19 87 LEU A C 1
ATOM 665 O O . LEU A 1 87 ? -11.956 8.746 17.484 1.00 95.19 87 LEU A O 1
ATOM 669 N N . GLU A 1 88 ? -10.270 10.018 18.256 1.00 94.00 88 GLU A N 1
ATOM 670 C CA . GLU A 1 88 ? -10.974 10.610 19.407 1.00 94.00 88 GLU A CA 1
ATOM 671 C C . GLU A 1 88 ? -12.202 11.468 19.041 1.00 94.00 88 GLU A C 1
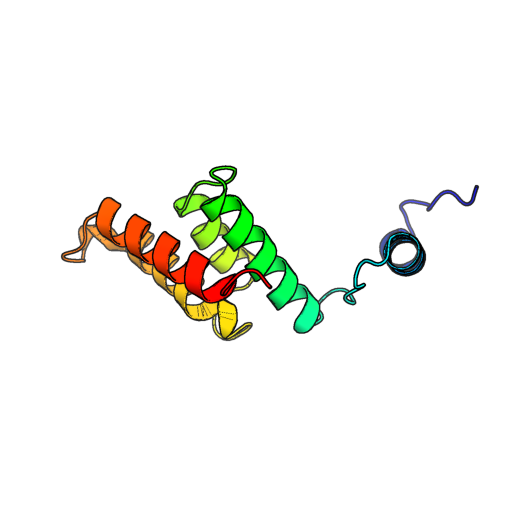ATOM 673 O O . GLU A 1 88 ? -13.031 11.761 19.904 1.00 94.00 88 GLU A O 1
ATOM 678 N N . TYR A 1 89 ? -12.333 11.851 17.770 1.00 93.94 89 TYR A N 1
ATOM 679 C CA . TYR A 1 89 ? -13.455 12.606 17.206 1.00 93.94 89 TYR A CA 1
ATOM 680 C C . TYR A 1 89 ? -14.379 11.746 16.332 1.00 93.94 89 TYR A C 1
ATOM 682 O O . TYR A 1 89 ? -15.303 12.280 15.716 1.00 93.94 89 TYR A O 1
ATOM 690 N N . THR A 1 90 ? -14.142 10.435 16.263 1.00 92.62 90 THR A N 1
ATOM 691 C CA . THR A 1 90 ? -14.959 9.485 15.497 1.00 92.62 90 THR A CA 1
ATOM 692 C C . THR A 1 90 ? -15.688 8.512 16.422 1.00 92.62 90 THR A C 1
ATOM 694 O O . THR A 1 90 ? -15.292 8.310 17.567 1.00 92.62 90 THR A O 1
ATOM 697 N N . ASP A 1 91 ? -16.733 7.861 15.909 1.00 94.56 91 ASP A N 1
ATOM 698 C CA . ASP A 1 91 ? -17.400 6.747 16.601 1.00 94.56 91 ASP A CA 1
ATOM 699 C C . ASP A 1 91 ? -16.668 5.402 16.401 1.00 94.56 91 ASP A C 1
ATOM 701 O O . ASP A 1 91 ? -17.175 4.358 16.812 1.00 94.56 91 ASP A O 1
ATOM 705 N N . MET A 1 92 ? -15.500 5.406 15.747 1.00 95.62 92 MET A N 1
ATOM 706 C CA . MET A 1 92 ? -14.736 4.200 15.443 1.00 95.62 92 MET A CA 1
ATOM 707 C C . MET A 1 92 ? -13.757 3.859 16.561 1.00 95.62 92 MET A C 1
ATOM 709 O O . MET A 1 92 ? -13.121 4.710 17.179 1.00 95.62 92 MET A O 1
ATOM 713 N N . THR A 1 93 ? -13.575 2.567 16.770 1.00 96.88 93 THR A N 1
ATOM 714 C CA . THR A 1 93 ? -12.483 2.012 17.560 1.00 96.88 93 THR A CA 1
ATOM 715 C C . THR A 1 93 ? -11.249 1.793 16.692 1.00 96.88 93 THR A C 1
ATOM 717 O O . THR A 1 93 ? -11.341 1.569 15.485 1.00 96.88 93 THR A O 1
ATOM 720 N N . GLU A 1 94 ? -10.074 1.754 17.322 1.00 96.50 94 GLU A N 1
ATOM 721 C CA . GLU A 1 94 ? -8.820 1.417 16.635 1.00 96.50 94 GLU A CA 1
ATOM 722 C C . GLU A 1 94 ? -8.919 0.063 15.906 1.00 96.50 94 GLU A C 1
ATOM 724 O O . GLU A 1 94 ? -8.397 -0.108 14.807 1.00 96.50 94 GLU A O 1
ATOM 729 N N . GLN A 1 95 ? -9.633 -0.907 16.487 1.00 97.75 95 GLN A N 1
ATOM 730 C CA . GLN A 1 95 ? -9.843 -2.215 15.866 1.00 97.75 95 GLN A CA 1
ATOM 731 C C . GLN A 1 95 ? -10.691 -2.129 14.589 1.00 97.75 95 GLN A C 1
ATOM 733 O O . GLN A 1 95 ? -10.375 -2.807 13.615 1.00 97.75 95 GLN A O 1
ATOM 738 N N . GLU A 1 96 ? -11.727 -1.292 14.558 1.00 98.19 96 GLU A N 1
ATOM 739 C CA . GLU A 1 96 ? -12.550 -1.104 13.357 1.00 98.19 96 GLU A CA 1
ATOM 740 C C . GLU A 1 96 ? -11.749 -0.444 12.230 1.00 98.19 96 GLU A C 1
ATOM 742 O O . GLU A 1 96 ? -11.809 -0.900 11.089 1.00 98.19 96 GLU A O 1
ATOM 747 N N . VAL A 1 97 ? -10.917 0.555 12.549 1.00 98.00 97 VAL A N 1
ATOM 748 C CA . VAL A 1 97 ? -10.006 1.160 11.562 1.00 98.00 97 VAL A CA 1
ATOM 749 C C . VAL A 1 97 ? -8.996 0.124 11.057 1.00 98.00 97 VAL A C 1
ATOM 751 O O . VAL A 1 97 ? -8.774 0.005 9.852 1.00 98.00 97 VAL A O 1
ATOM 754 N N . ASN A 1 98 ? -8.419 -0.688 11.947 1.00 98.44 98 ASN A N 1
ATOM 755 C CA . ASN A 1 98 ? -7.535 -1.796 11.574 1.00 98.44 98 ASN A CA 1
ATOM 756 C C . ASN A 1 98 ? -8.212 -2.783 10.607 1.00 98.44 98 ASN A C 1
ATOM 758 O O . ASN A 1 98 ? -7.601 -3.207 9.619 1.00 98.44 98 ASN A O 1
ATOM 762 N N . ASP A 1 99 ? -9.468 -3.140 10.867 1.00 98.50 99 ASP A N 1
ATOM 763 C CA . ASP A 1 99 ? -10.237 -4.051 10.022 1.00 98.50 99 ASP A CA 1
ATOM 764 C C . ASP A 1 99 ? -10.520 -3.444 8.637 1.00 98.50 99 ASP A C 1
ATOM 766 O O . ASP A 1 99 ? -10.422 -4.152 7.625 1.00 98.50 99 ASP A O 1
ATOM 770 N N . GLU A 1 100 ? -10.780 -2.135 8.562 1.00 98.44 100 GLU A N 1
ATOM 771 C CA . GLU A 1 100 ? -10.896 -1.405 7.295 1.00 98.44 100 GLU A CA 1
ATOM 772 C C . GLU A 1 100 ? -9.581 -1.376 6.513 1.00 98.44 100 GLU A C 1
ATOM 774 O O . GLU A 1 100 ? -9.581 -1.663 5.313 1.00 98.44 100 GLU A O 1
ATOM 779 N N . VAL A 1 101 ? -8.447 -1.128 7.178 1.00 98.56 101 VAL A N 1
ATOM 780 C CA . VAL A 1 101 ? -7.119 -1.194 6.543 1.00 98.56 101 VAL A CA 1
ATOM 781 C C . VAL A 1 101 ? -6.873 -2.584 5.954 1.00 98.56 101 VAL A C 1
ATOM 783 O O . VAL A 1 101 ? -6.386 -2.712 4.829 1.00 98.56 101 VAL A O 1
ATOM 786 N N . LEU A 1 102 ? -7.242 -3.650 6.671 1.00 98.69 102 LEU A N 1
ATOM 787 C CA . LEU A 1 102 ? -7.115 -5.020 6.172 1.00 98.69 102 LEU A CA 1
ATOM 788 C C . LEU A 1 102 ? -8.048 -5.300 4.990 1.00 98.69 102 LEU A C 1
ATOM 790 O O . LEU A 1 102 ? -7.644 -5.974 4.038 1.00 98.69 102 LEU A O 1
ATOM 794 N N . ALA A 1 103 ? -9.291 -4.821 5.030 1.00 98.50 103 ALA A N 1
ATOM 795 C CA . ALA A 1 103 ? -10.227 -4.954 3.917 1.00 98.50 103 ALA A CA 1
ATOM 796 C C . ALA A 1 103 ? -9.705 -4.238 2.663 1.00 98.50 103 ALA A C 1
ATOM 798 O O . ALA A 1 103 ? -9.698 -4.815 1.571 1.00 98.50 103 ALA A O 1
ATOM 799 N N . GLU A 1 104 ? -9.184 -3.029 2.838 1.00 98.62 104 GLU A N 1
ATOM 800 C CA . GLU A 1 104 ? -8.616 -2.226 1.767 1.00 98.62 104 GLU A CA 1
ATOM 801 C C . GLU A 1 104 ? -7.342 -2.856 1.191 1.00 98.62 104 GLU A C 1
ATOM 803 O O . GLU A 1 104 ? -7.198 -2.992 -0.026 1.00 98.62 104 GLU A O 1
ATOM 808 N N . ALA A 1 105 ? -6.457 -3.375 2.045 1.00 98.50 105 ALA A N 1
ATOM 809 C CA . ALA A 1 105 ? -5.280 -4.119 1.607 1.00 98.50 105 ALA A CA 1
ATOM 810 C C . ALA A 1 105 ? -5.657 -5.351 0.758 1.00 98.50 105 ALA A C 1
ATOM 812 O O . ALA A 1 105 ? -5.021 -5.615 -0.267 1.00 98.50 105 ALA A O 1
ATOM 813 N N . ARG A 1 106 ? -6.722 -6.084 1.124 1.00 98.44 106 ARG A N 1
ATOM 814 C CA . ARG A 1 106 ? -7.242 -7.205 0.310 1.00 98.44 106 ARG A CA 1
ATOM 815 C C . ARG A 1 106 ? -7.768 -6.726 -1.042 1.00 98.44 106 ARG A C 1
ATOM 817 O O . ARG A 1 106 ? -7.494 -7.374 -2.051 1.00 98.44 106 ARG A O 1
ATOM 824 N N . ARG A 1 107 ? -8.483 -5.596 -1.086 1.00 97.94 107 ARG A N 1
ATOM 825 C CA . ARG A 1 107 ? -8.970 -4.988 -2.337 1.00 97.94 107 ARG A CA 1
ATOM 826 C C . ARG A 1 107 ? -7.814 -4.614 -3.266 1.00 97.94 107 ARG A C 1
ATOM 828 O O . ARG A 1 107 ? -7.877 -4.903 -4.458 1.00 97.94 107 ARG A O 1
ATOM 835 N N . ILE A 1 108 ? -6.764 -4.006 -2.715 1.00 97.88 108 ILE A N 1
ATOM 836 C CA . ILE A 1 108 ? -5.580 -3.546 -3.450 1.00 97.88 108 ILE A CA 1
ATOM 837 C C . ILE A 1 108 ? -4.804 -4.711 -4.068 1.00 97.88 108 ILE A C 1
ATOM 839 O O . ILE A 1 108 ? -4.417 -4.644 -5.237 1.00 97.88 108 ILE A O 1
ATOM 843 N N . VAL A 1 109 ? -4.553 -5.767 -3.288 1.00 96.94 109 VAL A N 1
ATOM 844 C CA . VAL A 1 109 ? -3.847 -6.962 -3.778 1.00 96.94 109 VAL A CA 1
ATOM 845 C C . VAL A 1 109 ? -4.712 -7.718 -4.790 1.00 96.94 109 VAL A C 1
ATOM 847 O O . VAL A 1 109 ? -4.186 -8.268 -5.758 1.00 96.94 109 VAL A O 1
ATOM 850 N N . GLY A 1 110 ? -6.034 -7.685 -4.606 1.00 90.56 110 GLY A N 1
ATOM 851 C CA . GLY A 1 110 ? -6.983 -8.419 -5.429 1.00 90.56 110 GLY A CA 1
ATOM 852 C C . GLY A 1 110 ? -6.885 -9.936 -5.218 1.00 90.56 110 GLY A C 1
ATOM 853 O O . GLY A 1 110 ? -6.087 -10.419 -4.409 1.00 90.56 110 GLY A O 1
ATOM 854 N N . PRO A 1 111 ? -7.709 -10.726 -5.923 1.00 75.75 111 PRO A N 1
ATOM 855 C CA . PRO A 1 111 ? -7.580 -12.177 -5.911 1.00 75.75 111 PRO A CA 1
ATOM 856 C C . PRO A 1 111 ? -6.218 -12.582 -6.491 1.00 75.75 111 PRO A C 1
ATOM 858 O O . PRO A 1 111 ? -5.837 -12.120 -7.568 1.00 75.75 111 PRO A O 1
ATOM 861 N N . SER A 1 112 ? -5.491 -13.451 -5.781 1.00 57.88 112 SER A N 1
ATOM 862 C CA . SER A 1 112 ? -4.264 -14.065 -6.297 1.00 57.88 112 SER A CA 1
ATOM 863 C C . SER A 1 112 ? -4.574 -14.753 -7.629 1.00 57.88 112 SER A C 1
ATOM 865 O O . SER A 1 112 ? -5.485 -15.579 -7.690 1.00 57.88 112 SER A O 1
ATOM 867 N N . ARG A 1 113 ? -3.867 -14.362 -8.694 1.00 47.22 113 ARG A N 1
ATOM 868 C CA . ARG A 1 113 ? -3.912 -15.063 -9.983 1.00 47.22 113 ARG A CA 1
ATOM 869 C C . ARG A 1 113 ? -3.103 -16.347 -9.929 1.00 47.22 113 ARG A C 1
ATOM 871 O O . ARG A 1 113 ? -2.056 -16.335 -9.245 1.00 47.22 113 ARG A O 1
#

pLDDT: mean 90.25, std 11.55, range [43.47, 98.69]

Secondary structure (DSSP, 8-state):
--PPPGGGHHHHHHHHHHHHHHHTTPPP--TT-HHHHHHHHHHHHHHHHTTSS-HHHHHHHIIIII-TTT-TTTHHHHHHHHHHHTGGGSS--HHHHHHHHHHHHHHHH-S--